Protein AF-A0A662T0B7-F1 (afdb_monomer_lite)

Structure (mmCIF, N/CA/C/O ba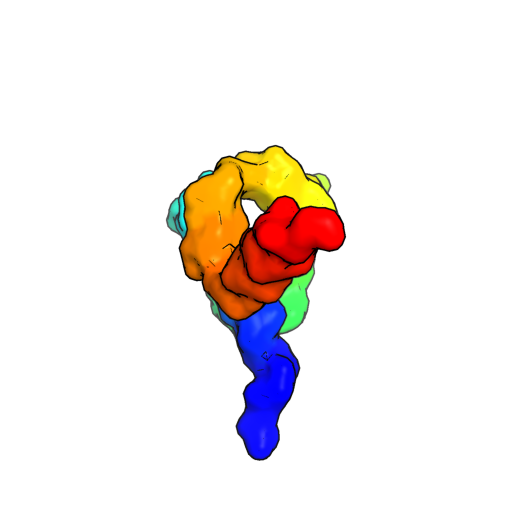ckbone):
data_AF-A0A662T0B7-F1
#
_entry.id   AF-A0A662T0B7-F1
#
loop_
_atom_site.group_PDB
_atom_site.id
_atom_site.type_symbol
_atom_site.label_atom_id
_atom_site.label_alt_id
_atom_site.label_comp_id
_atom_site.label_asym_id
_atom_site.label_entity_id
_atom_site.label_seq_id
_atom_site.pdbx_PDB_ins_code
_atom_site.Cartn_x
_atom_site.Cartn_y
_atom_site.Cartn_z
_atom_site.occupancy
_atom_site.B_iso_or_equiv
_atom_site.auth_seq_id
_atom_site.auth_comp_id
_atom_site.auth_asym_id
_atom_site.auth_atom_id
_atom_site.pdbx_PDB_model_num
ATOM 1 N N . MET A 1 1 ? 22.556 -2.385 -4.907 1.00 41.16 1 MET A N 1
ATOM 2 C CA . MET A 1 1 ? 21.765 -2.889 -3.762 1.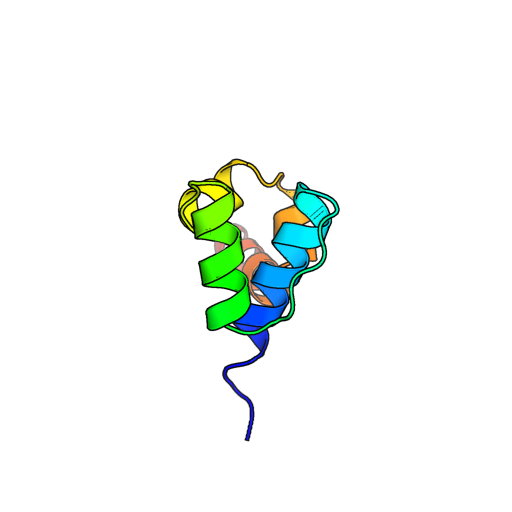00 41.16 1 MET A CA 1
ATOM 3 C C . MET A 1 1 ? 20.440 -2.143 -3.735 1.00 41.16 1 MET A C 1
ATOM 5 O O . MET A 1 1 ? 20.486 -0.927 -3.607 1.00 41.16 1 MET A O 1
ATOM 9 N N . GLY A 1 2 ? 19.296 -2.824 -3.862 1.00 44.00 2 GLY A N 1
ATOM 10 C CA . GLY A 1 2 ? 17.994 -2.188 -3.604 1.00 44.00 2 GLY A CA 1
ATOM 11 C C . GLY A 1 2 ? 16.826 -2.619 -4.491 1.00 44.00 2 GLY A C 1
ATOM 12 O O . GLY A 1 2 ? 16.116 -1.752 -4.969 1.00 44.00 2 GLY A O 1
ATOM 13 N N . GLU A 1 3 ? 16.596 -3.915 -4.708 1.00 49.53 3 GLU A N 1
ATOM 14 C CA . GLU A 1 3 ? 15.405 -4.386 -5.451 1.00 49.53 3 GLU A CA 1
ATOM 15 C C . GLU A 1 3 ? 14.182 -4.615 -4.541 1.00 49.53 3 GLU A C 1
ATOM 17 O O . GLU A 1 3 ? 13.053 -4.683 -5.010 1.00 49.53 3 GLU A O 1
ATOM 22 N N . HIS A 1 4 ? 14.384 -4.662 -3.220 1.00 51.16 4 HIS A N 1
ATOM 23 C CA . HIS A 1 4 ? 13.335 -4.963 -2.241 1.00 51.16 4 HIS A CA 1
ATOM 24 C C . HIS A 1 4 ? 12.602 -3.744 -1.670 1.00 51.16 4 HIS A C 1
ATOM 26 O O . HIS A 1 4 ? 11.698 -3.933 -0.882 1.00 51.16 4 HIS A O 1
ATOM 32 N N . LYS A 1 5 ? 12.965 -2.497 -1.991 1.00 58.94 5 LYS A N 1
ATOM 33 C CA . LYS A 1 5 ? 12.287 -1.341 -1.368 1.00 58.94 5 LYS A CA 1
ATOM 34 C C . LYS A 1 5 ? 10.963 -0.983 -2.034 1.00 58.94 5 LYS A C 1
ATOM 36 O O . LYS A 1 5 ? 10.080 -0.471 -1.363 1.00 58.94 5 LYS A O 1
ATOM 41 N N . SER A 1 6 ? 10.785 -1.318 -3.310 1.00 82.44 6 SER A N 1
ATOM 42 C CA . SER A 1 6 ? 9.639 -0.825 -4.072 1.00 82.44 6 SER A CA 1
ATOM 43 C C . SER A 1 6 ? 8.296 -1.391 -3.606 1.00 82.44 6 SER A C 1
ATOM 45 O O . SER A 1 6 ? 7.304 -0.677 -3.651 1.00 82.44 6 SER A O 1
ATOM 47 N N . ILE A 1 7 ? 8.227 -2.646 -3.144 1.00 89.88 7 ILE A N 1
ATOM 48 C CA . ILE A 1 7 ? 6.951 -3.222 -2.677 1.00 89.88 7 ILE A CA 1
ATOM 49 C C . ILE A 1 7 ? 6.570 -2.626 -1.323 1.00 89.88 7 ILE A C 1
ATOM 51 O O . ILE A 1 7 ? 5.444 -2.170 -1.148 1.00 89.88 7 ILE A O 1
ATOM 55 N N . GLU A 1 8 ? 7.506 -2.582 -0.383 1.00 93.75 8 GLU A N 1
ATOM 56 C CA . GLU A 1 8 ? 7.320 -1.994 0.938 1.00 93.75 8 GLU A CA 1
A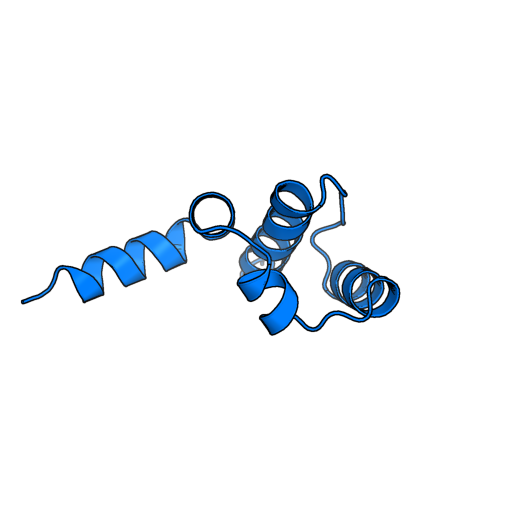TOM 57 C C . GLU A 1 8 ? 6.990 -0.496 0.843 1.00 93.75 8 GLU A C 1
ATOM 59 O O . GLU A 1 8 ? 6.119 -0.021 1.568 1.00 93.75 8 GLU A O 1
ATOM 64 N N . GLU A 1 9 ? 7.614 0.242 -0.079 1.00 94.56 9 GLU A N 1
ATOM 65 C CA . GLU A 1 9 ? 7.278 1.642 -0.376 1.00 94.56 9 GLU A CA 1
ATOM 66 C C . GLU A 1 9 ? 5.852 1.782 -0.912 1.00 94.56 9 GLU A C 1
ATOM 68 O O . GLU A 1 9 ? 5.101 2.630 -0.428 1.00 94.56 9 GLU A O 1
ATOM 73 N N . ASN A 1 10 ? 5.448 0.921 -1.848 1.00 94.75 10 ASN A N 1
ATOM 74 C CA . ASN A 1 10 ? 4.090 0.931 -2.385 1.00 94.75 10 ASN A CA 1
ATOM 75 C C . ASN A 1 10 ? 3.055 0.594 -1.301 1.00 94.75 10 ASN A C 1
ATOM 77 O O . ASN A 1 10 ? 2.025 1.254 -1.209 1.00 94.75 10 ASN A O 1
ATOM 81 N N . ILE A 1 11 ? 3.326 -0.387 -0.434 1.00 95.00 11 ILE A N 1
ATOM 82 C CA . ILE A 1 11 ? 2.419 -0.745 0.667 1.00 95.00 11 ILE A CA 1
ATOM 83 C C . ILE A 1 11 ? 2.337 0.389 1.694 1.00 95.00 11 ILE A C 1
ATOM 85 O O . ILE A 1 11 ? 1.239 0.771 2.090 1.00 95.00 11 ILE A O 1
ATOM 89 N N . ALA A 1 12 ? 3.471 0.967 2.100 1.00 95.88 12 ALA A N 1
ATOM 90 C CA . ALA A 1 12 ? 3.486 2.117 3.001 1.00 95.88 12 ALA A CA 1
ATOM 91 C C . ALA A 1 12 ? 2.714 3.306 2.408 1.00 95.88 12 ALA A C 1
ATOM 93 O O . ALA A 1 12 ? 1.963 3.975 3.119 1.00 95.88 12 ALA A O 1
ATOM 94 N N . LYS A 1 13 ? 2.838 3.529 1.093 1.00 95.88 13 LYS A N 1
ATOM 95 C CA . LYS A 1 13 ? 2.074 4.557 0.388 1.00 95.88 13 LYS A CA 1
ATOM 96 C C . LYS A 1 13 ? 0.582 4.245 0.350 1.00 95.88 13 LYS A C 1
ATOM 98 O O . LYS A 1 13 ? -0.221 5.151 0.543 1.00 95.88 13 LYS A O 1
ATOM 103 N N . LEU A 1 14 ? 0.208 2.985 0.133 1.00 96.12 14 LEU A N 1
ATOM 104 C CA . LEU A 1 14 ? -1.189 2.555 0.144 1.00 96.12 14 LEU A CA 1
ATOM 105 C C . LEU A 1 14 ? -1.828 2.780 1.519 1.00 96.12 14 LEU A C 1
ATOM 107 O O . LEU A 1 14 ? -2.951 3.273 1.588 1.00 96.12 14 LEU A O 1
ATOM 111 N N . ILE A 1 15 ? -1.098 2.490 2.600 1.00 96.56 15 ILE A N 1
ATOM 112 C CA . ILE A 1 15 ? -1.537 2.767 3.974 1.00 96.56 15 ILE A CA 1
ATOM 113 C C . ILE A 1 15 ? -1.744 4.275 4.184 1.00 96.56 15 ILE A C 1
ATOM 115 O O . ILE A 1 15 ? -2.793 4.677 4.685 1.00 96.56 15 ILE A O 1
ATOM 119 N N . GLU A 1 16 ? -0.796 5.112 3.742 1.00 97.25 16 GLU A N 1
ATOM 120 C CA . GLU A 1 16 ? -0.916 6.576 3.838 1.00 97.25 16 GLU A CA 1
ATOM 121 C C . GLU A 1 16 ? -2.142 7.094 3.082 1.00 97.25 16 GLU A C 1
ATOM 123 O O . GLU A 1 16 ? -2.877 7.923 3.606 1.00 97.25 16 GLU A O 1
ATOM 128 N N . LEU A 1 17 ? -2.390 6.602 1.869 1.00 96.69 17 LEU A N 1
ATOM 129 C CA . LEU A 1 17 ? -3.520 7.056 1.058 1.00 96.69 17 LEU A CA 1
ATOM 130 C C . LEU A 1 17 ? -4.871 6.562 1.592 1.00 96.69 17 LEU A C 1
ATOM 132 O O . LEU A 1 17 ? -5.847 7.299 1.518 1.00 96.69 17 LEU A O 1
ATOM 136 N N . THR A 1 18 ? -4.923 5.348 2.143 1.00 96.06 18 THR A N 1
ATOM 137 C CA . THR A 1 18 ? -6.184 4.712 2.566 1.00 96.06 18 THR A CA 1
ATOM 138 C C . THR A 1 18 ? -6.592 5.123 3.983 1.00 96.06 18 THR A C 1
ATOM 140 O O . THR A 1 18 ? -7.763 5.387 4.233 1.00 96.06 18 THR A O 1
ATOM 143 N N . TYR A 1 19 ? -5.634 5.231 4.910 1.00 95.50 19 TYR A N 1
ATOM 144 C CA . TYR A 1 19 ? -5.906 5.488 6.333 1.00 95.50 19 TYR A CA 1
ATOM 145 C C . TYR A 1 19 ? -5.356 6.830 6.827 1.00 95.50 19 TYR A C 1
ATOM 147 O O . TYR A 1 19 ? -5.525 7.161 7.997 1.00 95.50 19 TYR A O 1
ATOM 155 N N . SER A 1 20 ? -4.683 7.614 5.972 1.00 95.56 20 SER A N 1
ATOM 156 C CA . SER A 1 20 ? -3.967 8.839 6.381 1.00 95.56 20 SER A CA 1
ATOM 157 C C . SER A 1 20 ? -2.916 8.602 7.479 1.00 95.56 20 SER A C 1
ATOM 159 O O . SER A 1 20 ? -2.510 9.531 8.178 1.00 95.56 20 SER A O 1
ATOM 161 N N . GLU A 1 21 ? -2.434 7.362 7.618 1.00 96.06 21 GLU A N 1
ATOM 162 C CA . GLU A 1 21 ? -1.393 6.973 8.569 1.00 96.06 21 GLU A CA 1
ATOM 163 C C . GLU A 1 21 ? -0.052 6.777 7.860 1.00 96.06 21 GLU A C 1
ATOM 165 O O . GLU A 1 21 ? 0.037 6.136 6.816 1.00 96.06 21 GLU A O 1
ATOM 170 N N . ARG A 1 22 ? 1.033 7.291 8.444 1.00 95.38 22 ARG A N 1
ATOM 171 C CA . ARG A 1 22 ? 2.380 7.097 7.896 1.00 95.38 22 ARG A CA 1
ATOM 172 C C . ARG A 1 22 ? 3.078 5.924 8.560 1.00 95.38 22 ARG A C 1
ATOM 174 O O . ARG A 1 22 ? 3.272 5.909 9.773 1.00 95.38 22 ARG A O 1
ATOM 181 N N . VAL A 1 23 ? 3.529 4.986 7.735 1.00 95.38 23 VAL A N 1
ATOM 182 C CA . VAL A 1 23 ? 4.334 3.833 8.143 1.00 95.38 23 VAL A CA 1
ATOM 183 C C . VAL A 1 23 ? 5.652 3.878 7.388 1.00 95.38 23 VAL A C 1
ATOM 185 O O . VAL A 1 23 ? 5.704 4.262 6.220 1.00 95.38 23 VAL A O 1
ATOM 188 N N . LYS A 1 24 ? 6.745 3.506 8.052 1.00 94.50 24 LYS A N 1
ATOM 189 C CA . LYS A 1 24 ? 8.036 3.373 7.378 1.00 94.50 24 LYS A CA 1
ATOM 190 C C . LYS A 1 24 ? 7.941 2.246 6.347 1.00 94.50 24 LYS A C 1
ATOM 192 O O . LYS A 1 24 ? 7.373 1.200 6.644 1.00 94.50 24 LYS A O 1
ATOM 197 N N . ALA A 1 25 ? 8.539 2.439 5.173 1.00 93.44 25 ALA A N 1
ATOM 198 C CA . ALA A 1 25 ? 8.680 1.412 4.140 1.00 93.44 25 ALA A CA 1
ATOM 199 C C . ALA A 1 25 ? 9.675 0.317 4.576 1.00 93.44 25 ALA A C 1
ATOM 201 O O . ALA A 1 25 ? 10.777 0.181 4.049 1.00 93.44 25 ALA A O 1
ATOM 202 N N . ASP A 1 26 ? 9.298 -0.410 5.620 1.00 94.25 26 ASP A N 1
ATOM 203 C CA . ASP A 1 26 ? 10.040 -1.485 6.247 1.00 94.25 26 ASP A CA 1
ATOM 204 C C . ASP A 1 26 ? 9.068 -2.623 6.555 1.00 94.25 26 ASP A C 1
ATOM 206 O O . ASP A 1 26 ? 7.975 -2.414 7.086 1.00 94.25 26 ASP A O 1
ATOM 210 N N . LYS A 1 27 ? 9.470 -3.850 6.230 1.00 91.56 27 LYS A N 1
ATOM 211 C CA . LYS A 1 27 ? 8.622 -5.034 6.374 1.00 91.56 27 LYS A CA 1
ATOM 212 C C . LYS A 1 27 ? 8.144 -5.257 7.812 1.00 91.56 27 LYS A C 1
ATOM 214 O O . LYS A 1 27 ? 7.010 -5.696 8.009 1.00 91.56 27 LYS A O 1
ATOM 219 N N . SER A 1 28 ? 8.987 -4.989 8.809 1.00 94.81 28 SER A N 1
ATOM 220 C CA . SER A 1 28 ? 8.627 -5.137 10.223 1.00 94.81 28 SER A CA 1
ATOM 221 C C . SER A 1 28 ? 7.591 -4.094 10.638 1.00 94.81 28 SER A C 1
ATOM 223 O O . SER A 1 28 ? 6.613 -4.428 11.312 1.00 94.81 28 SER A O 1
ATOM 225 N N . GLU A 1 29 ? 7.766 -2.856 10.180 1.00 95.75 29 GLU A N 1
ATOM 226 C CA . GLU A 1 29 ? 6.866 -1.740 10.486 1.00 95.75 29 GLU A CA 1
ATOM 227 C C . GLU A 1 29 ? 5.494 -1.931 9.835 1.00 95.75 29 GLU A C 1
ATOM 229 O O . GLU A 1 29 ? 4.467 -1.842 10.510 1.00 95.75 29 GLU A O 1
ATOM 234 N N . ILE A 1 30 ? 5.466 -2.308 8.555 1.00 95.31 30 ILE A N 1
ATOM 235 C CA . ILE A 1 30 ? 4.236 -2.623 7.816 1.00 95.31 30 ILE A CA 1
ATOM 236 C C . ILE A 1 30 ? 3.504 -3.798 8.466 1.00 95.31 30 ILE A C 1
ATOM 238 O O . ILE A 1 30 ? 2.299 -3.731 8.704 1.00 95.31 30 ILE A O 1
ATOM 242 N N . ARG A 1 31 ? 4.222 -4.873 8.818 1.00 95.44 31 ARG A N 1
ATOM 243 C CA . ARG A 1 31 ? 3.613 -6.039 9.473 1.00 95.44 31 ARG A CA 1
ATOM 244 C C . ARG A 1 31 ? 3.055 -5.691 10.851 1.00 95.44 31 ARG A C 1
ATOM 246 O O . ARG A 1 31 ? 1.991 -6.188 11.217 1.00 95.44 31 ARG A O 1
ATOM 253 N N . SER A 1 32 ? 3.765 -4.866 11.614 1.00 96.62 32 SER A N 1
ATOM 254 C CA . SER A 1 32 ? 3.298 -4.386 12.916 1.00 96.62 32 SER A CA 1
ATOM 255 C C . SER A 1 32 ? 2.064 -3.502 12.770 1.00 96.62 32 SER A C 1
ATOM 257 O O . SER A 1 32 ? 1.129 -3.628 13.554 1.00 96.62 32 SER A O 1
ATOM 259 N N . TRP A 1 33 ? 2.020 -2.646 11.750 1.00 97.00 33 TRP A N 1
ATOM 260 C CA . TRP A 1 33 ? 0.846 -1.840 11.430 1.00 97.00 33 TRP A CA 1
ATOM 261 C C . TRP A 1 33 ? -0.370 -2.708 11.082 1.00 97.00 33 TRP A C 1
ATOM 263 O O . TRP A 1 33 ? -1.395 -2.597 11.749 1.00 97.00 33 TRP A O 1
ATOM 273 N N . LEU A 1 34 ? -0.221 -3.656 10.151 1.00 95.81 34 LEU A N 1
ATOM 274 C CA . LEU A 1 34 ? -1.293 -4.579 9.755 1.00 95.81 34 LEU A CA 1
ATOM 275 C C . LEU A 1 34 ? -1.846 -5.366 10.950 1.00 95.81 34 LEU A C 1
ATOM 277 O O . LEU A 1 34 ? -3.055 -5.462 11.132 1.00 95.81 34 LEU A O 1
ATOM 281 N N . ARG A 1 35 ? -0.962 -5.873 11.822 1.00 96.44 35 ARG A N 1
ATOM 282 C CA . ARG A 1 35 ? -1.371 -6.584 13.044 1.00 96.44 35 ARG A CA 1
ATOM 283 C C . ARG A 1 35 ? -2.146 -5.702 14.018 1.00 96.44 35 ARG A C 1
ATOM 285 O O . ARG A 1 35 ? -3.114 -6.184 14.593 1.00 96.44 35 ARG A O 1
ATOM 292 N N . ARG A 1 36 ? -1.735 -4.444 14.212 1.00 96.44 36 ARG A N 1
ATOM 293 C CA . ARG A 1 36 ? -2.440 -3.497 15.096 1.00 96.44 36 ARG A CA 1
ATOM 294 C C . ARG A 1 36 ? -3.860 -3.212 14.613 1.00 96.44 36 ARG A C 1
ATOM 296 O O . ARG A 1 36 ? -4.755 -3.090 15.439 1.00 96.44 36 ARG A O 1
ATOM 303 N N . HIS A 1 37 ? -4.057 -3.177 13.299 1.00 94.94 37 HIS A N 1
ATOM 304 C CA . HIS A 1 37 ? -5.362 -2.970 12.670 1.00 94.94 37 HIS A CA 1
ATOM 305 C C . HIS A 1 37 ? -6.135 -4.274 12.411 1.00 94.94 37 HIS A C 1
ATOM 307 O O . HIS A 1 37 ? -7.235 -4.239 11.880 1.00 94.94 37 HIS A O 1
ATOM 313 N N . SER A 1 38 ? -5.605 -5.435 12.823 1.00 95.44 38 SER A N 1
ATOM 314 C CA . SER A 1 38 ? -6.193 -6.761 12.550 1.00 95.44 38 SER A CA 1
ATOM 315 C C . SER A 1 38 ? -6.443 -7.043 11.059 1.00 95.44 38 SER A C 1
ATOM 317 O O . SER A 1 38 ? -7.342 -7.803 10.705 1.00 95.44 38 SER A O 1
ATOM 319 N N . LEU A 1 39 ? -5.616 -6.463 10.187 1.00 94.94 39 LEU A N 1
ATOM 320 C CA . LEU A 1 39 ? -5.705 -6.592 8.735 1.00 94.94 39 LEU A CA 1
ATOM 321 C C . LEU A 1 39 ? -4.666 -7.578 8.201 1.00 94.94 39 LEU A C 1
ATOM 323 O O . LEU A 1 39 ? -3.558 -7.712 8.732 1.00 94.94 39 LEU A O 1
ATOM 327 N N . ARG A 1 40 ? -4.997 -8.234 7.089 1.00 92.56 40 ARG A N 1
ATOM 328 C CA . ARG A 1 40 ? -4.005 -8.838 6.192 1.00 92.56 40 ARG A CA 1
ATOM 329 C C . ARG A 1 40 ? -3.708 -7.879 5.043 1.00 92.56 40 ARG A C 1
ATOM 331 O O . ARG A 1 40 ? -4.445 -6.933 4.781 1.00 92.56 40 ARG A O 1
ATOM 338 N N . ASP A 1 41 ? -2.639 -8.164 4.320 1.00 87.25 41 ASP A N 1
ATOM 339 C CA . ASP A 1 41 ? -2.273 -7.478 3.079 1.00 87.25 41 ASP A CA 1
ATOM 340 C C . ASP A 1 41 ? -3.413 -7.451 2.046 1.00 87.25 41 ASP A C 1
ATOM 342 O O . ASP A 1 41 ? -3.675 -6.416 1.438 1.00 87.25 41 ASP A O 1
ATOM 346 N N . ILE A 1 42 ? -4.141 -8.558 1.890 1.00 90.19 42 ILE A N 1
ATOM 347 C CA . ILE A 1 42 ? -5.306 -8.611 1.000 1.00 90.19 42 ILE A CA 1
ATOM 348 C C . ILE A 1 42 ? -6.460 -7.721 1.474 1.00 90.19 42 ILE A C 1
ATOM 350 O O . ILE A 1 42 ? -7.215 -7.215 0.647 1.00 90.19 42 ILE A O 1
ATOM 354 N N . ASP A 1 43 ? -6.611 -7.534 2.784 1.00 93.19 43 ASP A N 1
ATOM 355 C CA . ASP A 1 43 ? -7.684 -6.713 3.342 1.00 93.19 43 ASP A CA 1
ATOM 356 C C . ASP A 1 43 ? -7.369 -5.223 3.099 1.00 93.19 43 ASP A C 1
ATOM 358 O O . ASP A 1 43 ? -8.231 -4.492 2.621 1.00 93.19 43 ASP A O 1
ATOM 362 N N . LEU A 1 44 ? -6.097 -4.819 3.233 1.00 92.56 44 LEU A N 1
ATOM 363 C CA . LEU A 1 44 ? -5.611 -3.486 2.843 1.00 92.56 44 LEU A CA 1
ATOM 364 C C . LEU A 1 44 ? -5.931 -3.149 1.375 1.00 92.56 44 LEU A C 1
ATOM 366 O O . LEU A 1 44 ? -6.392 -2.053 1.075 1.00 92.56 44 LEU A O 1
ATOM 370 N N . VAL A 1 45 ? -5.706 -4.085 0.447 1.00 90.94 45 VAL A N 1
ATOM 371 C CA . VAL A 1 45 ? -5.999 -3.860 -0.982 1.00 90.94 45 VAL A CA 1
ATOM 372 C C . VAL A 1 45 ? -7.505 -3.796 -1.257 1.00 90.94 45 VAL A C 1
ATOM 374 O O . VAL A 1 45 ? -7.919 -3.098 -2.177 1.00 90.94 45 VAL A O 1
ATOM 377 N N . LYS A 1 46 ? -8.327 -4.519 -0.487 1.00 91.00 46 LYS A N 1
ATOM 378 C CA . LYS A 1 46 ? -9.793 -4.503 -0.627 1.00 91.00 46 LYS A CA 1
ATOM 379 C C . LYS A 1 46 ? -10.426 -3.225 -0.093 1.00 91.00 46 LYS A C 1
ATOM 381 O O . LYS A 1 46 ? -11.441 -2.798 -0.634 1.00 91.00 46 LYS A O 1
ATOM 386 N N . GLU A 1 47 ? -9.870 -2.670 0.978 1.00 93.06 47 GLU A N 1
ATOM 387 C CA . GLU A 1 47 ? -10.339 -1.412 1.561 1.00 93.06 47 GLU A CA 1
ATOM 388 C C . GLU A 1 47 ? -9.842 -0.199 0.772 1.00 93.06 47 GLU A C 1
ATOM 390 O O . GLU A 1 47 ? -10.540 0.811 0.688 1.00 93.06 47 GLU A O 1
ATOM 395 N N . ALA A 1 48 ? -8.676 -0.309 0.135 1.00 93.19 48 ALA A N 1
ATOM 396 C CA . ALA A 1 48 ? -8.184 0.715 -0.767 1.00 93.19 48 ALA A CA 1
ATOM 397 C C . ALA A 1 48 ? -9.056 0.835 -2.027 1.00 93.19 48 ALA A C 1
ATOM 399 O O . ALA A 1 48 ? -9.385 -0.148 -2.696 1.00 93.19 48 ALA A O 1
ATOM 400 N N . GLY A 1 49 ? -9.385 2.070 -2.400 1.00 91.44 49 GLY A N 1
ATOM 401 C CA . GLY A 1 49 ? -10.040 2.347 -3.668 1.00 91.44 49 GLY A CA 1
ATOM 402 C C . GLY A 1 49 ? -9.087 2.198 -4.860 1.00 91.44 49 GLY A C 1
ATOM 403 O O . GLY A 1 49 ? -7.860 2.102 -4.749 1.00 91.44 49 GLY A O 1
ATOM 404 N N . LYS A 1 50 ? -9.669 2.189 -6.065 1.00 91.12 50 LYS A N 1
ATOM 405 C CA . LYS A 1 50 ? -8.911 2.057 -7.319 1.00 91.12 50 LYS A CA 1
ATOM 406 C C . LYS A 1 50 ? -7.853 3.156 -7.469 1.00 91.12 50 LYS A C 1
ATOM 408 O O . LYS A 1 50 ? -6.767 2.884 -7.973 1.00 91.12 50 LYS A O 1
ATOM 413 N N . GLN A 1 51 ? -8.168 4.387 -7.070 1.00 93.31 51 GLN A N 1
ATOM 414 C CA . GLN A 1 51 ? -7.260 5.526 -7.224 1.00 93.31 51 GLN A CA 1
ATOM 415 C C . GLN A 1 51 ? -6.052 5.405 -6.291 1.00 93.31 51 GLN A C 1
ATOM 417 O O . GLN A 1 51 ? -4.924 5.653 -6.714 1.00 93.31 51 GLN A O 1
ATOM 422 N N . GLU A 1 52 ? -6.276 4.955 -5.061 1.00 95.06 52 GLU A N 1
ATOM 423 C CA . GLU A 1 52 ? -5.249 4.724 -4.050 1.00 95.06 52 GLU A CA 1
ATOM 424 C C . GLU A 1 52 ? -4.306 3.602 -4.490 1.00 95.06 52 GLU A C 1
ATOM 426 O O . GLU A 1 52 ? -3.086 3.768 -4.448 1.00 95.06 52 GLU A O 1
ATOM 431 N N . VAL A 1 53 ? -4.854 2.495 -5.005 1.00 93.88 53 VAL A N 1
ATOM 432 C CA . VAL A 1 53 ? -4.061 1.381 -5.549 1.00 93.88 53 VAL A CA 1
ATOM 433 C C . VAL A 1 53 ? -3.253 1.813 -6.777 1.00 93.88 53 VAL A C 1
ATOM 435 O O . VAL A 1 53 ? -2.077 1.469 -6.886 1.00 93.88 53 VAL A O 1
ATOM 438 N N . GLU A 1 54 ? -3.835 2.591 -7.696 1.00 93.81 54 GLU A N 1
ATOM 439 C CA . GLU A 1 54 ? -3.117 3.111 -8.870 1.00 93.81 54 GLU A CA 1
ATOM 440 C C . GLU A 1 54 ? -1.989 4.077 -8.500 1.00 93.81 54 GLU A C 1
ATOM 442 O O . GLU A 1 54 ? -0.911 4.019 -9.099 1.00 93.81 54 GLU A O 1
ATOM 447 N N . ALA A 1 55 ? -2.208 4.932 -7.501 1.00 93.44 55 ALA A N 1
ATOM 448 C CA . ALA A 1 55 ? -1.201 5.863 -7.011 1.00 93.44 55 ALA A CA 1
ATOM 449 C C . ALA A 1 55 ? -0.079 5.155 -6.237 1.00 93.44 55 ALA A C 1
ATOM 451 O O . ALA A 1 55 ? 1.088 5.519 -6.382 1.00 93.44 55 ALA A O 1
ATOM 452 N N . ALA A 1 56 ? -0.418 4.139 -5.440 1.00 94.62 56 ALA A N 1
ATOM 453 C CA . ALA A 1 56 ? 0.540 3.381 -4.644 1.00 94.62 56 ALA A CA 1
ATOM 454 C C . ALA A 1 56 ? 1.326 2.350 -5.466 1.00 94.62 56 ALA A C 1
ATOM 456 O O . ALA A 1 56 ? 2.496 2.131 -5.187 1.00 94.62 56 ALA A O 1
ATOM 457 N N . PHE A 1 57 ? 0.729 1.739 -6.496 1.00 93.88 57 PHE A N 1
ATOM 458 C CA . PHE A 1 57 ? 1.360 0.704 -7.328 1.00 93.88 57 PHE A CA 1
ATOM 459 C C . PHE A 1 57 ? 1.409 1.108 -8.814 1.00 93.88 57 PHE A C 1
ATOM 461 O O . PHE A 1 57 ? 0.850 0.416 -9.675 1.00 93.88 57 PHE A O 1
ATOM 468 N N . PRO A 1 58 ? 2.098 2.204 -9.180 1.00 90.81 58 PRO A N 1
ATO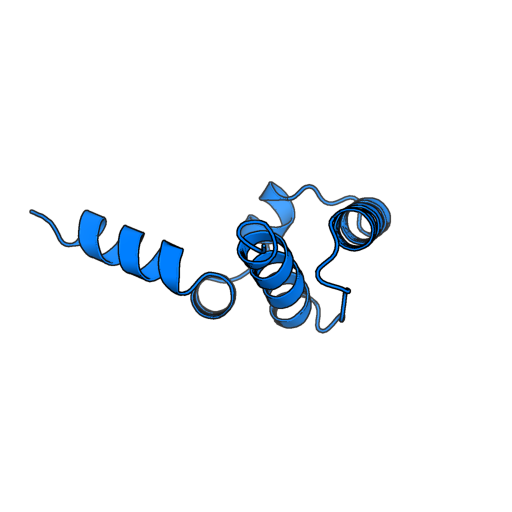M 469 C CA . PRO A 1 58 ? 2.023 2.761 -10.530 1.00 90.81 58 PRO A CA 1
ATOM 470 C C . PRO A 1 58 ? 2.592 1.822 -11.602 1.00 90.81 58 PRO A C 1
ATOM 472 O O . PRO A 1 58 ? 2.043 1.730 -12.697 1.00 90.81 58 PRO A O 1
ATOM 475 N N . ALA A 1 59 ? 3.678 1.098 -11.315 1.00 89.88 59 ALA A N 1
ATOM 476 C CA . ALA A 1 59 ? 4.275 0.168 -12.275 1.00 89.88 59 ALA A CA 1
ATOM 477 C C . ALA A 1 59 ? 3.376 -1.055 -12.527 1.00 89.88 59 ALA A C 1
ATOM 479 O O . ALA A 1 59 ? 3.129 -1.415 -13.679 1.00 89.88 59 ALA A O 1
ATOM 480 N N . LEU A 1 60 ? 2.843 -1.651 -11.454 1.00 90.25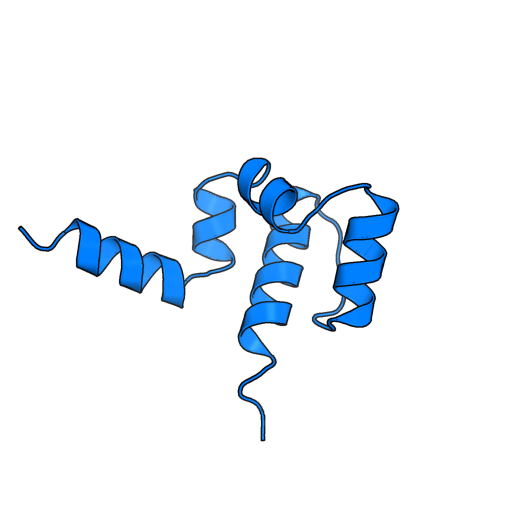 60 LEU A N 1
ATOM 481 C CA . LEU A 1 60 ? 1.964 -2.817 -11.539 1.00 90.25 60 LEU A CA 1
ATOM 482 C C . LEU A 1 60 ? 0.649 -2.466 -12.235 1.00 90.25 60 LEU A C 1
ATOM 484 O O . LEU A 1 60 ? 0.224 -3.176 -13.139 1.00 90.25 60 LEU A O 1
ATOM 488 N N . THR A 1 61 ? 0.028 -1.342 -11.876 1.00 91.12 61 THR A N 1
ATOM 489 C CA . THR A 1 61 ? -1.229 -0.924 -12.509 1.00 91.12 61 THR A CA 1
ATOM 490 C C . THR A 1 61 ? -1.048 -0.549 -13.976 1.00 91.12 61 THR A C 1
ATOM 492 O O . THR A 1 61 ? -1.905 -0.885 -14.789 1.00 91.12 61 THR A O 1
ATOM 495 N N . ARG A 1 62 ? 0.086 0.052 -14.367 1.00 90.25 62 ARG A N 1
ATOM 496 C CA . ARG A 1 62 ? 0.433 0.245 -15.788 1.00 90.25 62 ARG A CA 1
ATOM 497 C C . ARG A 1 62 ? 0.584 -1.083 -16.529 1.00 90.25 62 ARG A C 1
ATOM 499 O O . ARG A 1 62 ? 0.064 -1.206 -17.635 1.00 90.25 62 ARG A O 1
ATOM 506 N N . ALA A 1 63 ? 1.259 -2.066 -15.933 1.00 90.56 63 ALA A N 1
ATOM 507 C CA . ALA A 1 63 ? 1.420 -3.389 -16.533 1.00 90.56 63 ALA A CA 1
ATOM 508 C C . ALA A 1 63 ? 0.067 -4.101 -16.707 1.00 90.56 63 ALA A C 1
ATOM 510 O O . ALA A 1 63 ? -0.239 -4.569 -17.801 1.00 90.56 63 ALA A O 1
ATOM 511 N N . LEU A 1 64 ? -0.779 -4.095 -15.671 1.00 91.00 64 LEU A N 1
ATOM 512 C CA . LEU A 1 64 ? -2.128 -4.668 -15.721 1.00 91.00 64 LEU A CA 1
ATOM 513 C C . LEU A 1 64 ? -3.006 -3.983 -16.774 1.00 91.00 64 LEU A C 1
ATOM 515 O O . LEU A 1 64 ? -3.674 -4.670 -17.538 1.00 91.00 64 LEU A O 1
ATOM 519 N N . LYS A 1 65 ? -2.970 -2.646 -16.868 1.00 91.00 65 LYS A N 1
ATOM 520 C CA . LYS A 1 65 ? -3.701 -1.895 -17.904 1.00 91.00 65 LYS A CA 1
ATOM 521 C C . LYS A 1 65 ? -3.246 -2.270 -19.312 1.00 91.00 65 LYS A C 1
ATOM 523 O O . LYS A 1 65 ? -4.081 -2.347 -20.206 1.00 91.00 65 LYS A O 1
ATOM 528 N N . LYS A 1 66 ? -1.947 -2.514 -19.507 1.00 92.81 66 LYS A N 1
ATOM 529 C CA . LYS A 1 66 ? -1.403 -2.935 -20.801 1.00 92.81 66 LYS A CA 1
ATOM 530 C C . LYS A 1 66 ? -1.900 -4.326 -21.195 1.00 92.81 66 LYS A C 1
ATOM 532 O O . LYS A 1 66 ? -2.338 -4.484 -22.321 1.00 92.81 66 LYS A O 1
ATOM 537 N N . ILE A 1 67 ? -1.896 -5.277 -20.260 1.00 91.69 67 ILE A N 1
ATOM 538 C CA . ILE A 1 67 ? -2.409 -6.639 -20.487 1.00 91.69 67 ILE A CA 1
ATOM 539 C C . ILE A 1 67 ? -3.922 -6.618 -20.736 1.00 91.69 67 ILE A C 1
ATOM 541 O O . ILE A 1 67 ? -4.403 -7.265 -21.650 1.00 91.69 67 ILE A O 1
ATOM 545 N N . ALA A 1 68 ? -4.676 -5.842 -19.956 1.00 87.69 68 ALA A N 1
ATOM 546 C CA . ALA A 1 68 ? -6.127 -5.738 -20.110 1.00 87.69 68 ALA A CA 1
ATOM 547 C C . ALA A 1 68 ? -6.566 -5.004 -21.391 1.00 87.69 68 ALA A C 1
ATOM 549 O O . ALA A 1 68 ? -7.736 -5.076 -21.754 1.00 87.69 68 ALA A O 1
ATOM 550 N N . SER A 1 69 ? -5.657 -4.264 -22.034 1.00 78.00 69 SER A N 1
ATOM 551 C CA . SER A 1 69 ? -5.905 -3.584 -23.312 1.00 78.00 69 SER A CA 1
ATOM 552 C C . SER A 1 69 ? -5.378 -4.377 -24.515 1.00 78.00 69 SER A C 1
ATOM 554 O O . SER A 1 69 ? -5.493 -3.884 -25.636 1.00 78.00 69 SER A O 1
ATOM 556 N N . ASP A 1 70 ? -4.775 -5.550 -24.291 1.00 55.72 70 ASP A N 1
ATOM 557 C CA . ASP A 1 70 ? -4.350 -6.471 -25.348 1.00 55.72 70 ASP A CA 1
ATOM 558 C C . ASP A 1 70 ? -5.584 -7.301 -25.773 1.00 55.72 70 ASP A C 1
ATOM 560 O O . ASP A 1 70 ? -6.203 -7.919 -24.900 1.00 55.72 70 ASP A O 1
ATOM 564 N N . PRO A 1 71 ? -6.021 -7.231 -27.045 1.00 55.31 71 PRO A N 1
ATOM 565 C CA . PRO A 1 71 ? -7.234 -7.893 -27.534 1.00 55.31 71 PRO A CA 1
ATOM 566 C C . PRO A 1 71 ? -7.148 -9.425 -27.584 1.00 55.31 71 PRO A C 1
ATOM 568 O O . PRO A 1 71 ? -6.038 -9.973 -27.770 1.00 55.31 71 PRO A O 1
#

Secondary structure (DSSP, 8-state):
--SSHHHHHHHHHHHHHHHS----S-HHHHHHHHHHTT--HHHHHHHS-HHHHHHH-HHHHHHHHHHHT--

pLDDT: mean 89.02, std 13.16, range [41.16, 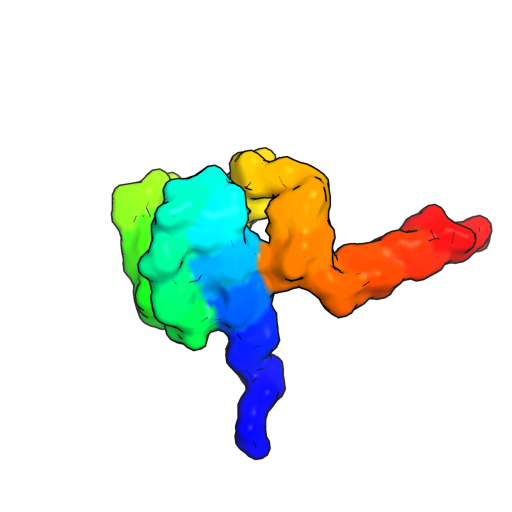97.25]

Sequence (71 aa):
MGEHKSIEENIAKLIELTYSERVKADKSEIRSWLRRHSLRDIDLVKEAGKQEVEAAFPALTRALKKIASDP

Radius of gyration: 12.96 Å; chains: 1; bounding box: 32×18×43 Å

Foldseek 3Di:
DDPPQLVLQLLQQLCCVQVVDGFPSDPVRSVVVCVVVVHDPVRSVVSGDPVSNCVSPVPVVVVVVVVVPPD